Protein AF-A0AB73ADE6-F1 (afdb_monomer_lite)

Sequence (171 aa):
MDVFAQARDAGTGVYIFNREKVAGVMLTQEQYETLLQELDVLRQTVKEELKEPKEKEIHEESVNKTASVVSNAEGMEELAQTLQHSLITGVTITAKNLDERMVALGFITKKTGFGGVVDMLSELMKTGKINYQLRRKPQNRTIIAEIIGEQNSQSQLMDKIIIKKIFLHEL

Radius of gyration: 21.85 Å; chains: 1; bounding box: 35×48×66 Å

Organism: NCBI:txid1244154

Secondary structure (DSSP, 8-state):
--HHHHHHHTT-PEEEEET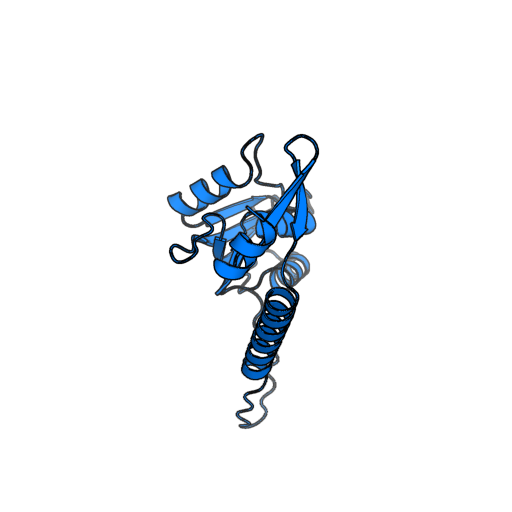TEEEEEE--HHHHHHHHHHHHHHHHHHHHTT---------------S--EEE-STT-HHHHHHHHHH--TTSEEEHHHHHHHHHHTTBPP---STTTTHHHHHHHHHHSEEEEEBSS-GGGPPEEEEEEEEE-TT-SSTTEEEEEEEEEEE-

Structure (mmCIF, N/CA/C/O backbone):
data_AF-A0AB73ADE6-F1
#
_entry.id   AF-A0AB73ADE6-F1
#
loop_
_atom_site.group_PDB
_atom_site.id
_atom_site.type_symbol
_atom_site.label_atom_id
_atom_site.label_alt_id
_atom_site.label_comp_id
_atom_site.label_asym_id
_atom_site.label_entity_id
_atom_site.label_seq_id
_atom_site.pdbx_PDB_ins_code
_atom_site.Cartn_x
_atom_site.Cartn_y
_atom_site.Cartn_z
_atom_site.occupancy
_atom_site.B_iso_or_equiv
_atom_site.auth_seq_id
_atom_site.auth_comp_id
_atom_site.auth_asym_id
_atom_site.auth_atom_id
_atom_site.pdbx_PDB_model_num
ATOM 1 N N . MET A 1 1 ? 10.905 6.331 -39.594 1.00 58.31 1 MET A N 1
ATOM 2 C CA . MET A 1 1 ? 11.441 5.753 -38.347 1.00 58.31 1 MET A CA 1
ATOM 3 C C . MET A 1 1 ? 10.343 4.914 -37.735 1.00 58.31 1 MET A C 1
ATOM 5 O O . MET A 1 1 ? 9.241 5.427 -37.591 1.00 58.31 1 MET A O 1
ATOM 9 N N . ASP A 1 2 ? 10.619 3.643 -37.467 1.00 85.12 2 ASP A N 1
ATOM 10 C CA . ASP A 1 2 ? 9.665 2.720 -36.859 1.00 85.12 2 ASP A CA 1
ATOM 11 C C . ASP A 1 2 ? 9.893 2.714 -35.341 1.00 85.12 2 ASP A C 1
ATOM 13 O O . ASP A 1 2 ? 10.945 2.289 -34.862 1.00 85.12 2 ASP A O 1
ATOM 17 N N . VAL A 1 3 ? 8.929 3.251 -34.592 1.00 78.19 3 VAL A N 1
ATOM 18 C CA . VAL A 1 3 ? 8.988 3.348 -33.124 1.00 78.19 3 VAL A CA 1
ATOM 19 C C . VAL A 1 3 ? 9.119 1.973 -32.467 1.00 78.19 3 VAL A C 1
ATOM 21 O O . VAL A 1 3 ? 9.690 1.865 -31.384 1.00 78.19 3 VAL A O 1
ATOM 24 N N . PHE A 1 4 ? 8.655 0.916 -33.140 1.00 79.31 4 PHE A N 1
ATOM 25 C CA . PHE A 1 4 ? 8.772 -0.457 -32.662 1.00 79.31 4 PHE A CA 1
ATOM 26 C C . PHE A 1 4 ? 10.187 -1.005 -32.845 1.00 79.31 4 PHE A C 1
ATOM 28 O O . PHE A 1 4 ? 10.699 -1.673 -31.949 1.00 79.31 4 PHE A O 1
ATOM 35 N N . ALA A 1 5 ? 10.847 -0.678 -33.960 1.00 80.00 5 ALA A N 1
ATOM 36 C CA . ALA A 1 5 ? 12.245 -1.043 -34.176 1.00 80.00 5 ALA A CA 1
ATOM 37 C C . ALA A 1 5 ? 13.154 -0.356 -33.147 1.00 80.00 5 ALA A C 1
ATOM 39 O O . ALA A 1 5 ? 13.973 -1.009 -32.512 1.00 80.00 5 ALA A O 1
ATOM 40 N N . GLN A 1 6 ? 12.927 0.936 -32.889 1.00 82.50 6 GLN A N 1
ATOM 41 C CA . GLN A 1 6 ? 13.694 1.678 -31.889 1.00 82.50 6 GLN A CA 1
ATOM 42 C C . GLN A 1 6 ? 13.501 1.128 -30.468 1.00 82.50 6 GLN A C 1
ATOM 44 O O . GLN A 1 6 ? 14.464 1.021 -29.714 1.00 82.50 6 GLN A O 1
ATOM 49 N N . ALA A 1 7 ? 12.270 0.773 -30.095 1.00 82.44 7 ALA A N 1
ATOM 50 C CA . ALA A 1 7 ? 11.983 0.193 -28.786 1.00 82.44 7 ALA A CA 1
ATOM 51 C C . ALA A 1 7 ? 12.616 -1.197 -28.618 1.00 82.44 7 ALA A C 1
ATOM 53 O O . ALA A 1 7 ? 13.148 -1.501 -27.549 1.00 82.44 7 ALA A O 1
ATOM 54 N N . ARG A 1 8 ? 12.623 -2.002 -29.690 1.00 81.62 8 ARG A N 1
ATOM 55 C CA . ARG A 1 8 ? 13.309 -3.298 -29.737 1.00 81.62 8 ARG A CA 1
ATOM 56 C C . ARG A 1 8 ? 14.817 -3.139 -29.548 1.00 81.62 8 ARG A C 1
ATOM 58 O O . ARG A 1 8 ? 15.371 -3.803 -28.680 1.00 81.62 8 ARG A O 1
ATOM 65 N N . ASP A 1 9 ? 15.451 -2.238 -30.296 1.00 82.62 9 ASP A N 1
ATOM 66 C CA . ASP A 1 9 ? 16.898 -1.992 -30.212 1.00 82.62 9 ASP A CA 1
ATOM 67 C C . ASP A 1 9 ? 17.306 -1.416 -28.849 1.00 82.62 9 ASP A C 1
ATOM 69 O O . ASP A 1 9 ? 18.358 -1.748 -28.309 1.00 82.62 9 ASP A O 1
ATOM 73 N N . ALA A 1 10 ? 16.452 -0.574 -28.262 1.00 83.38 10 ALA A N 1
ATOM 74 C CA . ALA A 1 10 ? 16.662 -0.005 -26.935 1.00 83.38 10 ALA A CA 1
ATOM 75 C C . ALA A 1 10 ? 16.298 -0.967 -25.790 1.00 83.38 10 ALA A C 1
ATOM 77 O O . ALA A 1 10 ? 16.516 -0.627 -24.628 1.00 83.38 10 ALA A O 1
ATOM 78 N N . GLY A 1 11 ? 15.699 -2.127 -26.082 1.00 82.31 11 GLY A N 1
ATOM 79 C CA . GLY A 1 11 ? 15.234 -3.064 -25.062 1.00 82.31 11 GLY A CA 1
ATOM 80 C C . GLY A 1 11 ? 14.156 -2.481 -24.140 1.00 82.31 11 GLY A C 1
ATOM 81 O O . GLY A 1 11 ? 14.051 -2.895 -22.989 1.00 82.31 11 GLY A O 1
ATOM 82 N N . THR A 1 12 ? 13.330 -1.550 -24.627 1.00 84.75 12 THR A N 1
ATOM 83 C CA . THR A 1 12 ? 12.287 -0.876 -23.830 1.00 84.75 12 THR A CA 1
ATOM 84 C C . THR A 1 12 ? 10.877 -1.186 -24.334 1.00 84.75 12 THR A C 1
ATOM 86 O O . THR A 1 12 ? 10.684 -1.551 -25.490 1.00 84.75 12 THR A O 1
ATOM 89 N N . GLY A 1 13 ? 9.882 -1.072 -23.449 1.00 87.00 13 GLY A N 1
ATOM 90 C CA . GLY A 1 13 ? 8.469 -1.201 -23.809 1.00 87.00 13 GLY A CA 1
ATOM 91 C C . GLY A 1 13 ? 7.870 0.100 -24.334 1.00 87.00 13 GLY A C 1
ATOM 92 O O . GLY A 1 13 ? 8.285 1.192 -23.945 1.00 87.00 13 GLY A O 1
ATOM 93 N N . VAL A 1 14 ? 6.856 -0.014 -25.189 1.00 89.75 14 VAL A N 1
ATOM 94 C CA . VAL A 1 14 ? 6.151 1.131 -25.781 1.00 89.75 14 VAL A CA 1
ATOM 95 C C . VAL A 1 14 ? 4.827 1.356 -25.064 1.00 89.75 14 VAL A C 1
ATOM 97 O O . VAL A 1 14 ? 3.975 0.470 -25.022 1.00 89.75 14 VAL A O 1
ATOM 100 N N . TYR A 1 15 ? 4.623 2.562 -24.537 1.00 90.06 15 TYR A N 1
ATOM 101 C CA . TYR A 1 15 ? 3.362 2.956 -23.912 1.00 90.06 15 TYR A CA 1
ATOM 102 C C . TYR A 1 15 ? 2.349 3.429 -24.957 1.00 90.06 15 TYR A C 1
ATOM 104 O O . TYR A 1 15 ? 2.636 4.303 -25.774 1.00 90.06 15 TYR A O 1
ATOM 112 N N . ILE A 1 16 ? 1.135 2.889 -24.890 1.00 88.75 16 ILE A N 1
ATOM 113 C CA . ILE A 1 16 ? 0.000 3.310 -25.711 1.00 88.75 16 ILE A CA 1
ATOM 114 C C . ILE A 1 16 ? -0.856 4.254 -24.878 1.00 88.75 16 ILE A C 1
ATOM 116 O O . ILE A 1 16 ? -1.365 3.866 -23.827 1.00 88.75 16 ILE A O 1
ATOM 120 N N . PHE A 1 17 ? -1.045 5.480 -25.360 1.00 89.56 17 PHE A N 1
ATOM 121 C CA . PHE A 1 17 ? -1.875 6.485 -24.703 1.00 89.56 17 PHE A CA 1
ATOM 122 C C . PHE A 1 17 ? -3.230 6.636 -25.401 1.00 89.56 17 PHE A C 1
ATOM 124 O O . PHE A 1 17 ? -3.315 6.673 -26.626 1.00 89.56 17 PHE A O 1
ATOM 131 N N . ASN A 1 18 ? -4.292 6.787 -24.615 1.00 87.62 18 ASN A N 1
ATOM 132 C CA . ASN A 1 18 ? -5.618 7.196 -25.060 1.00 87.62 18 ASN A CA 1
ATOM 133 C C . ASN A 1 18 ? -6.042 8.432 -24.262 1.00 87.62 18 ASN A C 1
ATOM 135 O O . ASN A 1 18 ? -6.211 8.349 -23.045 1.00 87.62 18 ASN A O 1
ATOM 139 N N . ARG A 1 19 ? -6.202 9.577 -24.942 1.00 82.31 19 ARG A N 1
ATOM 140 C CA . ARG A 1 19 ? -6.529 10.874 -24.317 1.00 82.31 19 ARG A CA 1
ATOM 141 C C . ARG A 1 19 ? -5.659 11.145 -23.083 1.00 82.31 19 ARG A C 1
ATOM 143 O O . ARG A 1 19 ? -6.176 11.364 -21.992 1.00 82.31 19 ARG A O 1
ATOM 150 N N . GLU A 1 20 ? -4.342 11.034 -23.271 1.00 81.75 20 GLU A N 1
ATOM 151 C CA . GLU A 1 20 ? -3.311 11.276 -22.244 1.00 81.75 20 GLU A CA 1
ATOM 152 C C . GLU A 1 20 ? -3.274 10.260 -21.087 1.00 81.75 20 GLU A C 1
ATOM 154 O O . GLU A 1 20 ? -2.445 10.372 -20.187 1.00 81.75 20 GLU A O 1
ATOM 159 N N . LYS A 1 21 ? -4.105 9.212 -21.121 1.00 80.69 21 LYS A N 1
ATOM 160 C CA . LYS A 1 21 ? -4.050 8.095 -20.168 1.00 80.69 21 LYS A CA 1
ATOM 161 C C . LYS A 1 21 ? -3.359 6.893 -20.792 1.00 80.69 21 LYS A C 1
ATOM 163 O O . LYS A 1 21 ? -3.650 6.548 -21.933 1.00 80.69 21 LYS A O 1
ATOM 168 N N . VAL A 1 22 ? -2.486 6.220 -20.044 1.00 88.38 22 VAL A N 1
ATOM 169 C CA . VAL A 1 22 ? -1.875 4.959 -20.492 1.00 88.38 22 VAL A CA 1
ATOM 170 C C . VAL A 1 22 ? -2.971 3.897 -20.609 1.00 88.38 22 VAL A C 1
ATOM 172 O O . VAL A 1 22 ? -3.600 3.532 -19.619 1.00 88.38 22 VAL A O 1
ATOM 175 N N . ALA A 1 23 ? -3.212 3.431 -21.830 1.00 88.06 23 ALA A N 1
ATOM 176 C CA . ALA A 1 23 ? -4.182 2.394 -22.162 1.00 88.06 23 ALA A CA 1
ATOM 177 C C . ALA A 1 23 ? -3.540 1.000 -22.240 1.00 88.06 23 ALA A C 1
ATOM 179 O O . ALA A 1 23 ? -4.236 -0.001 -22.091 1.00 88.06 23 ALA A O 1
ATOM 180 N N . GLY A 1 24 ? -2.225 0.924 -22.456 1.00 88.69 24 GLY A N 1
ATOM 181 C CA . GLY A 1 24 ? -1.502 -0.341 -22.496 1.00 88.69 24 GLY A CA 1
ATOM 182 C C . GLY A 1 24 ? -0.004 -0.163 -22.700 1.00 88.69 24 GLY A C 1
ATOM 183 O O . GLY A 1 24 ? 0.477 0.945 -22.939 1.00 88.69 24 GLY A O 1
ATOM 184 N N . VAL A 1 25 ? 0.721 -1.275 -22.610 1.00 89.75 25 VAL A N 1
ATOM 185 C CA . VAL A 1 25 ? 2.150 -1.361 -22.921 1.00 89.75 25 VAL A CA 1
ATOM 186 C C . VAL A 1 25 ? 2.338 -2.489 -23.923 1.00 89.75 25 VAL A C 1
ATOM 188 O O . VAL A 1 25 ? 1.838 -3.592 -23.708 1.00 89.75 25 VAL A O 1
ATOM 191 N N . MET A 1 26 ? 3.032 -2.209 -25.019 1.00 88.75 26 MET A N 1
ATOM 192 C CA . MET A 1 26 ? 3.502 -3.224 -25.954 1.00 88.75 26 MET A CA 1
ATOM 193 C C . MET A 1 26 ? 4.957 -3.560 -25.648 1.00 88.75 26 MET A C 1
ATOM 195 O O . MET A 1 26 ? 5.786 -2.671 -25.448 1.00 88.75 26 MET A O 1
ATOM 199 N N . LEU A 1 27 ? 5.245 -4.854 -25.628 1.00 89.38 27 LEU A N 1
ATOM 200 C CA . LEU A 1 27 ? 6.569 -5.429 -25.427 1.00 89.38 27 LEU A CA 1
ATOM 201 C C . LEU A 1 27 ? 6.849 -6.399 -26.571 1.00 89.38 27 LEU A C 1
ATOM 203 O O . LEU A 1 27 ? 5.917 -6.912 -27.200 1.00 89.38 27 LEU A O 1
ATOM 207 N N . THR A 1 28 ? 8.123 -6.667 -26.833 1.00 86.94 28 THR A N 1
ATOM 208 C CA . THR A 1 28 ? 8.492 -7.777 -27.712 1.00 86.94 28 THR A CA 1
ATOM 209 C C . THR A 1 28 ? 8.194 -9.109 -27.025 1.00 86.94 28 THR A C 1
ATOM 211 O O . THR A 1 28 ? 8.094 -9.194 -25.798 1.00 86.94 28 THR A O 1
ATOM 214 N N . GLN A 1 29 ? 8.063 -10.170 -27.821 1.00 86.12 29 GLN A N 1
ATOM 215 C CA . GLN A 1 29 ? 7.875 -11.520 -27.292 1.00 86.12 29 GLN A CA 1
ATOM 216 C C . GLN A 1 29 ? 9.014 -11.910 -26.338 1.00 86.12 29 GLN A C 1
ATOM 218 O O . GLN A 1 29 ? 8.756 -12.366 -25.230 1.00 86.12 29 GLN A O 1
ATOM 223 N N . GLU A 1 30 ? 10.262 -11.649 -26.733 1.00 86.25 30 GLU A N 1
ATOM 224 C CA . GLU A 1 30 ? 11.456 -11.944 -25.933 1.00 86.25 30 GLU A CA 1
ATOM 225 C C . GLU A 1 30 ? 11.434 -11.221 -24.575 1.00 86.25 30 GLU A C 1
ATOM 227 O O . GLU A 1 30 ? 11.728 -11.826 -23.545 1.00 86.25 30 GLU A O 1
ATOM 232 N N . GLN A 1 31 ? 11.028 -9.945 -24.544 1.00 81.75 31 GLN A N 1
ATOM 233 C CA . GLN A 1 31 ? 10.892 -9.181 -23.299 1.00 81.75 31 GLN A CA 1
ATOM 234 C C . GLN A 1 31 ? 9.826 -9.781 -22.378 1.00 81.75 31 GLN A C 1
ATOM 236 O O . GLN A 1 31 ? 10.035 -9.880 -21.170 1.00 81.75 31 GLN A O 1
ATOM 241 N N . TYR A 1 32 ? 8.686 -10.192 -22.937 1.00 90.06 32 TYR A N 1
ATOM 242 C CA . TYR A 1 32 ? 7.615 -10.817 -22.165 1.00 90.06 32 TYR A CA 1
ATOM 243 C C . TYR A 1 32 ? 8.040 -12.172 -21.582 1.00 90.06 32 TYR A C 1
ATOM 245 O O . TYR A 1 32 ? 7.825 -12.428 -20.397 1.00 90.06 32 TYR A O 1
ATOM 253 N N . GLU A 1 33 ? 8.681 -13.020 -22.386 1.00 90.25 33 GLU A N 1
ATOM 254 C CA . GLU A 1 33 ? 9.169 -14.330 -21.946 1.00 90.25 33 GLU A CA 1
ATOM 255 C C . GLU A 1 33 ? 10.271 -14.204 -20.887 1.00 90.25 33 GLU A C 1
ATOM 257 O O . GLU A 1 33 ? 10.246 -14.928 -19.892 1.00 90.25 33 GLU A O 1
ATOM 262 N N . THR A 1 34 ? 11.181 -13.237 -21.040 1.00 88.69 34 THR A N 1
ATOM 263 C CA . THR A 1 34 ? 12.228 -12.949 -20.044 1.00 88.69 34 THR A CA 1
ATOM 264 C C . THR A 1 34 ? 11.615 -12.547 -18.701 1.00 88.69 34 THR A C 1
ATOM 266 O O . THR A 1 34 ? 11.984 -13.097 -17.666 1.00 88.69 34 THR A O 1
ATOM 269 N N . LEU A 1 35 ? 10.615 -11.656 -18.704 1.00 88.75 35 LEU A N 1
ATOM 270 C CA . LEU A 1 35 ? 9.911 -11.246 -17.483 1.00 88.75 35 LEU A CA 1
ATOM 271 C C . LEU A 1 35 ? 9.210 -12.423 -16.791 1.00 88.75 35 LEU A C 1
ATOM 273 O O . LEU A 1 35 ? 9.188 -12.488 -15.563 1.00 88.75 35 LEU A O 1
ATOM 277 N N . LEU A 1 36 ? 8.636 -13.356 -17.558 1.00 89.81 36 LEU A N 1
ATOM 278 C CA . LEU A 1 36 ? 8.031 -14.565 -16.997 1.00 89.81 36 LEU A CA 1
ATOM 279 C C . LEU A 1 36 ? 9.078 -15.480 -16.353 1.00 89.81 36 LEU A C 1
ATOM 281 O O . LEU A 1 36 ? 8.855 -15.958 -15.242 1.00 89.81 36 LEU A O 1
ATOM 285 N N . GLN A 1 37 ? 10.219 -15.682 -17.014 1.00 88.50 37 GLN A N 1
ATOM 286 C CA . GLN A 1 37 ? 11.315 -16.492 -16.478 1.00 88.50 37 GLN A CA 1
ATOM 287 C C . GLN A 1 37 ? 11.887 -15.893 -15.193 1.00 88.50 37 GLN A C 1
ATOM 289 O O . GLN A 1 37 ? 12.038 -16.609 -14.205 1.00 88.50 37 GLN A O 1
ATOM 294 N N . GLU A 1 38 ? 12.151 -14.584 -15.167 1.00 85.81 38 GLU A N 1
ATOM 295 C CA . GLU A 1 38 ? 12.595 -13.889 -13.955 1.00 85.81 38 GLU A CA 1
ATOM 296 C C . GLU A 1 38 ? 11.587 -14.075 -12.819 1.00 85.81 38 GLU A C 1
ATOM 298 O O . GLU A 1 38 ? 11.954 -14.431 -11.700 1.00 85.81 38 GLU A O 1
ATOM 303 N N . LEU A 1 39 ? 10.298 -13.903 -13.112 1.00 87.12 39 LEU A N 1
ATOM 304 C CA . LEU A 1 39 ? 9.230 -14.059 -12.133 1.00 87.12 39 LEU A CA 1
ATOM 305 C C . LEU A 1 39 ? 9.172 -15.492 -11.576 1.00 87.12 39 LEU A C 1
ATOM 307 O O . LEU A 1 39 ? 8.990 -15.670 -10.367 1.00 87.12 39 LEU A O 1
ATOM 311 N N . ASP A 1 40 ? 9.365 -16.506 -12.415 1.00 86.31 40 ASP A N 1
ATOM 312 C CA . ASP A 1 40 ? 9.420 -17.904 -11.985 1.00 86.31 40 ASP A CA 1
ATOM 313 C C . ASP A 1 40 ? 10.667 -18.210 -11.147 1.00 86.31 40 ASP A C 1
ATOM 315 O O . ASP A 1 40 ? 10.547 -18.874 -10.114 1.00 86.31 40 ASP A O 1
ATOM 319 N N . VAL A 1 41 ? 11.833 -17.667 -11.506 1.00 85.38 41 VAL A N 1
ATOM 320 C CA . VAL A 1 41 ? 13.068 -17.786 -10.710 1.00 85.38 41 VAL A CA 1
ATOM 321 C C . VAL A 1 41 ? 12.901 -17.127 -9.343 1.00 85.38 41 VAL A C 1
ATOM 323 O O . VAL A 1 41 ? 13.234 -17.739 -8.328 1.00 85.38 41 VAL A O 1
ATOM 326 N N . LEU A 1 42 ? 12.324 -15.922 -9.284 1.00 84.12 42 LEU A N 1
ATOM 327 C CA . LEU A 1 42 ? 12.002 -15.234 -8.027 1.00 84.12 42 LEU A CA 1
ATOM 328 C C . LEU A 1 42 ? 11.030 -16.055 -7.166 1.00 84.12 42 LEU A C 1
ATOM 330 O O . LEU A 1 42 ? 11.179 -16.148 -5.948 1.00 84.12 42 LEU A O 1
ATOM 334 N N . ARG A 1 43 ? 10.032 -16.696 -7.781 1.00 81.19 43 ARG A N 1
ATOM 335 C CA . ARG A 1 43 ? 9.110 -17.589 -7.063 1.00 81.19 43 ARG A CA 1
ATOM 336 C C . ARG A 1 43 ? 9.791 -18.861 -6.568 1.00 81.19 43 ARG A C 1
ATOM 338 O O . ARG A 1 43 ? 9.382 -19.389 -5.534 1.00 81.19 43 ARG A O 1
ATOM 345 N N . GLN A 1 44 ? 10.770 -19.382 -7.300 1.00 75.62 44 GLN A N 1
ATOM 346 C CA . GLN A 1 44 ? 11.526 -20.573 -6.914 1.00 75.62 44 GLN A CA 1
ATOM 347 C C . GLN A 1 44 ? 12.517 -20.279 -5.792 1.00 75.62 44 GLN A C 1
ATOM 349 O O . GLN A 1 44 ? 12.519 -21.019 -4.818 1.00 75.62 44 GLN A O 1
ATOM 354 N N . THR A 1 45 ? 13.250 -19.168 -5.850 1.00 72.00 45 THR A N 1
ATOM 355 C CA . THR A 1 45 ? 14.153 -18.740 -4.764 1.00 72.00 45 THR A CA 1
ATOM 356 C C . THR A 1 45 ? 13.397 -18.540 -3.455 1.00 72.00 45 THR A C 1
ATOM 358 O O . THR A 1 45 ? 13.789 -19.095 -2.435 1.00 72.00 45 THR A O 1
ATOM 361 N N . VAL A 1 46 ? 12.234 -17.880 -3.485 1.00 72.00 46 VAL A N 1
ATOM 362 C CA . VAL A 1 46 ? 11.372 -17.762 -2.291 1.00 72.00 46 VAL A CA 1
ATOM 363 C C . VAL A 1 46 ? 10.910 -19.135 -1.778 1.00 72.00 46 VAL A C 1
ATOM 365 O O . VAL A 1 46 ? 10.777 -19.336 -0.574 1.00 72.00 46 VAL A O 1
ATOM 368 N N . LYS A 1 47 ? 10.669 -20.108 -2.667 1.00 67.69 47 LYS A N 1
ATOM 369 C CA . LYS A 1 47 ? 10.309 -21.486 -2.282 1.00 67.69 47 LYS A CA 1
ATOM 370 C C . LYS A 1 47 ? 11.494 -22.305 -1.769 1.00 67.69 47 LYS A C 1
ATOM 372 O O . LYS A 1 47 ? 11.272 -23.213 -0.974 1.00 67.69 47 LYS A O 1
ATOM 377 N N . GLU A 1 48 ? 12.709 -22.037 -2.225 1.00 58.41 48 GLU A N 1
ATOM 378 C CA . GLU A 1 48 ? 13.931 -22.705 -1.770 1.00 58.41 48 GLU A CA 1
ATOM 379 C C . GLU A 1 48 ? 14.391 -22.170 -0.411 1.00 58.41 48 GLU A C 1
ATOM 381 O O . GLU A 1 48 ? 14.748 -22.966 0.453 1.00 58.41 48 GLU A O 1
ATOM 386 N N . GLU A 1 49 ? 14.223 -20.871 -0.144 1.00 56.38 49 GLU A N 1
ATOM 387 C CA . GLU A 1 49 ? 14.382 -20.283 1.198 1.00 56.38 49 GLU A CA 1
ATOM 388 C C . GLU A 1 49 ? 13.387 -20.857 2.230 1.00 56.38 49 GLU A C 1
ATOM 390 O O . GLU A 1 49 ? 13.620 -20.792 3.435 1.00 56.38 49 GLU A O 1
ATOM 395 N N . LEU A 1 50 ? 12.289 -21.466 1.768 1.00 53.53 50 LEU A N 1
ATOM 396 C CA . LEU A 1 50 ? 11.321 -22.200 2.591 1.00 53.53 50 LEU A CA 1
ATOM 397 C C . LEU A 1 50 ? 11.647 -23.701 2.732 1.00 53.53 50 LEU A C 1
ATOM 399 O O . LEU A 1 50 ? 10.929 -24.406 3.441 1.00 53.53 50 LEU A O 1
ATOM 403 N N . LYS A 1 51 ? 12.677 -24.212 2.043 1.00 44.94 51 LYS A N 1
ATOM 404 C CA . LYS A 1 51 ? 12.958 -25.650 1.903 1.00 44.94 51 LYS A CA 1
ATOM 405 C C . LYS A 1 51 ? 14.282 -26.129 2.489 1.00 44.94 51 LYS A C 1
ATOM 407 O O . LYS A 1 51 ? 14.538 -27.316 2.340 1.00 44.94 51 LYS A O 1
ATOM 412 N N . GLU A 1 52 ? 15.093 -25.313 3.165 1.00 38.28 52 GLU A N 1
ATOM 413 C CA . GLU A 1 52 ? 16.218 -25.864 3.939 1.00 38.28 52 GLU A CA 1
ATOM 414 C C . GLU A 1 52 ? 15.708 -26.627 5.178 1.00 38.28 52 GLU A C 1
ATOM 416 O O . GLU A 1 52 ? 15.197 -26.007 6.114 1.00 38.28 52 GLU A O 1
ATOM 421 N N . PRO A 1 53 ? 15.873 -27.963 5.241 1.00 47.41 53 PRO A N 1
ATOM 422 C CA . PRO A 1 53 ? 15.554 -28.762 6.408 1.00 47.41 53 PRO A CA 1
ATOM 423 C C . PRO A 1 53 ? 16.871 -29.091 7.121 1.00 47.41 53 PRO A C 1
ATOM 425 O O . PRO A 1 53 ? 17.630 -29.958 6.689 1.00 47.41 53 PRO A O 1
ATOM 428 N N . LYS A 1 54 ? 17.162 -28.429 8.243 1.00 41.16 54 LYS A N 1
ATOM 429 C CA . LYS A 1 54 ? 18.041 -29.035 9.250 1.00 41.16 54 LYS A CA 1
ATOM 430 C C . LYS A 1 54 ? 17.170 -29.698 10.300 1.00 41.16 54 LYS A C 1
ATOM 432 O O . LYS A 1 54 ? 16.792 -29.092 11.295 1.00 41.16 54 LYS A O 1
ATOM 437 N N . GLU A 1 55 ? 16.871 -30.965 10.039 1.00 41.47 55 GLU A N 1
ATOM 438 C CA . GLU A 1 55 ? 16.438 -31.920 11.047 1.00 41.47 55 GLU A CA 1
ATOM 439 C C . GLU A 1 55 ? 17.488 -31.983 12.165 1.00 41.47 55 GLU A C 1
ATOM 441 O O . GLU A 1 55 ? 18.586 -32.510 11.978 1.00 41.47 55 GLU A O 1
ATOM 446 N N . LYS A 1 56 ? 17.137 -31.453 13.337 1.00 37.12 56 LYS A N 1
ATOM 447 C CA . LYS A 1 56 ? 17.491 -32.052 14.624 1.00 37.12 56 LYS A CA 1
ATOM 448 C C . LYS A 1 56 ? 16.289 -31.939 15.556 1.00 37.12 56 LYS A C 1
ATOM 450 O O . LYS A 1 56 ? 15.953 -30.856 16.010 1.00 37.12 56 LYS A O 1
ATOM 455 N N . GLU A 1 57 ? 15.668 -33.096 15.756 1.00 35.28 57 GLU A N 1
ATOM 456 C CA . GLU A 1 57 ? 14.993 -33.542 16.979 1.00 35.28 57 GLU A CA 1
ATOM 457 C C . GLU A 1 57 ? 13.926 -32.613 17.581 1.00 35.28 57 GLU A C 1
ATOM 459 O O . GLU A 1 57 ? 14.170 -31.772 18.436 1.00 35.28 57 GLU A O 1
ATOM 464 N N . ILE A 1 58 ? 12.704 -32.869 17.111 1.00 47.16 58 ILE A N 1
ATOM 465 C CA . ILE A 1 58 ? 11.405 -32.831 17.796 1.00 47.16 58 ILE A CA 1
ATOM 466 C C . ILE A 1 58 ? 11.482 -32.476 19.293 1.00 47.16 58 ILE A C 1
ATOM 468 O O . ILE A 1 58 ? 11.577 -33.348 20.151 1.00 47.16 58 ILE A O 1
ATOM 472 N N . HIS A 1 59 ? 11.311 -31.194 19.597 1.00 33.28 59 HIS A N 1
ATOM 473 C CA . HIS A 1 59 ? 10.522 -30.760 20.742 1.00 33.28 59 HIS A CA 1
ATOM 474 C C . HIS A 1 59 ? 9.406 -29.864 20.200 1.00 33.28 59 HIS A C 1
ATOM 476 O O . HIS A 1 59 ? 9.604 -29.072 19.280 1.00 33.28 59 HIS A O 1
ATOM 482 N N . GLU A 1 60 ? 8.209 -30.078 20.721 1.00 38.72 60 GLU A N 1
ATOM 483 C CA . GLU A 1 60 ? 6.962 -29.414 20.372 1.00 38.72 60 GLU A CA 1
ATOM 484 C C . GLU A 1 60 ? 7.048 -27.886 20.535 1.00 38.72 60 GLU A C 1
ATOM 486 O O . GLU A 1 60 ? 6.664 -27.351 21.563 1.00 38.72 60 GLU A O 1
ATOM 491 N N . GLU A 1 61 ? 7.500 -27.154 19.517 1.00 32.75 61 GLU A N 1
ATOM 492 C CA . GLU A 1 61 ? 7.306 -25.700 19.438 1.00 32.75 61 GLU A CA 1
ATOM 493 C C . GLU A 1 61 ? 6.899 -25.293 18.020 1.00 32.75 61 GLU A C 1
ATOM 495 O O . GLU A 1 61 ? 7.657 -24.779 17.199 1.00 32.75 61 GLU A O 1
ATOM 500 N N . SER A 1 62 ? 5.614 -25.500 17.751 1.00 47.03 62 SER A N 1
ATOM 501 C CA . SER A 1 62 ? 4.854 -24.631 16.861 1.00 47.03 62 SER A CA 1
ATOM 502 C C . SER A 1 62 ? 4.879 -23.204 17.428 1.00 47.03 62 SER A C 1
ATOM 504 O O . SER A 1 62 ? 3.996 -22.852 18.205 1.00 47.03 62 SER A O 1
ATOM 506 N N . VAL A 1 63 ? 5.866 -22.373 17.074 1.00 34.50 63 VAL A N 1
ATOM 507 C CA . VAL A 1 63 ? 5.884 -20.955 17.484 1.00 34.50 63 VAL A CA 1
ATOM 508 C C . VAL A 1 63 ? 6.386 -20.042 16.351 1.00 34.50 63 VAL A C 1
ATOM 510 O O . VAL A 1 63 ? 7.570 -19.778 16.183 1.00 34.50 63 VAL A O 1
ATOM 513 N N . ASN A 1 64 ? 5.422 -19.522 15.586 1.00 39.69 64 ASN A N 1
ATOM 514 C CA . ASN A 1 64 ? 5.255 -18.089 15.320 1.00 39.69 64 ASN A CA 1
ATOM 515 C C . ASN A 1 64 ? 6.430 -17.292 14.716 1.00 39.69 64 ASN A C 1
ATOM 517 O O . ASN A 1 64 ? 7.122 -16.547 15.405 1.00 39.69 64 ASN A O 1
ATOM 521 N N . LYS A 1 65 ? 6.494 -17.251 13.376 1.00 40.62 65 LYS A N 1
ATOM 522 C CA . LYS A 1 65 ? 6.926 -16.039 12.643 1.00 40.62 65 LYS A CA 1
ATOM 523 C C . LYS A 1 65 ? 5.723 -15.132 12.347 1.00 40.62 65 LYS A C 1
ATOM 525 O O . LYS A 1 65 ? 5.564 -14.597 11.255 1.00 40.62 65 LYS A O 1
ATOM 530 N N . THR A 1 66 ? 4.833 -15.019 13.322 1.00 43.88 66 THR A N 1
ATOM 531 C CA . THR A 1 66 ? 3.832 -13.967 13.396 1.00 43.88 66 THR A CA 1
ATOM 532 C C . THR A 1 66 ? 4.478 -12.725 14.007 1.00 43.88 66 THR A C 1
ATOM 534 O O . THR A 1 66 ? 5.454 -12.831 14.752 1.00 43.88 66 THR A O 1
ATOM 537 N N . ALA A 1 67 ? 3.987 -11.530 13.669 1.00 45.78 67 ALA A N 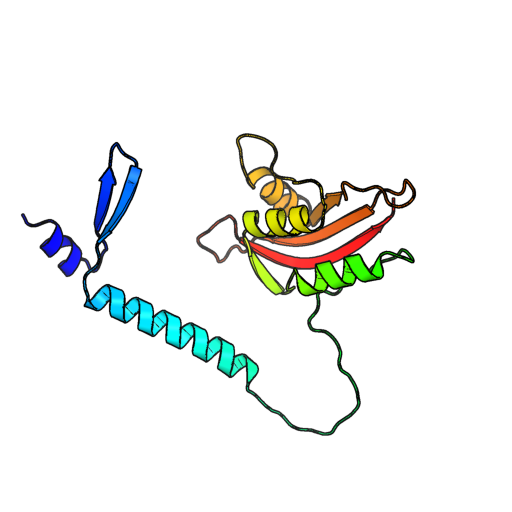1
ATOM 538 C CA . ALA A 1 67 ? 4.474 -10.299 14.290 1.00 45.78 67 ALA A CA 1
ATOM 539 C C . ALA A 1 67 ? 4.531 -10.445 15.827 1.00 45.78 67 ALA A C 1
ATOM 541 O O . ALA A 1 67 ? 3.602 -10.973 16.430 1.00 45.78 67 ALA A O 1
ATOM 542 N N . SER A 1 68 ? 5.587 -9.971 16.495 1.00 49.12 68 SER A N 1
ATOM 543 C CA . SER A 1 68 ? 5.590 -9.884 17.964 1.00 49.12 68 SER A CA 1
ATOM 544 C C . SER A 1 68 ? 4.614 -8.789 18.396 1.00 49.12 68 SER A C 1
ATOM 546 O O . SER A 1 68 ? 5.016 -7.659 18.669 1.00 49.12 68 SER A O 1
ATOM 548 N N . VAL A 1 69 ? 3.323 -9.109 18.363 1.00 53.28 69 VAL A N 1
ATOM 549 C CA . VAL A 1 69 ? 2.249 -8.245 18.831 1.00 53.28 69 VAL A CA 1
ATOM 550 C C . VAL A 1 69 ? 2.157 -8.433 20.330 1.00 53.28 69 VAL A C 1
ATOM 552 O O . VAL A 1 69 ? 1.694 -9.466 20.804 1.00 53.28 69 VAL A O 1
ATOM 555 N N . VAL A 1 70 ? 2.646 -7.443 21.067 1.00 58.16 70 VAL A N 1
ATOM 556 C CA . VAL A 1 70 ? 2.457 -7.378 22.514 1.00 58.16 70 VAL A CA 1
ATOM 557 C C . VAL A 1 70 ? 1.117 -6.692 22.750 1.00 58.16 70 VAL A C 1
ATOM 559 O O . VAL A 1 70 ? 0.962 -5.512 22.426 1.00 58.16 70 VAL A O 1
ATOM 562 N N . SER A 1 71 ? 0.147 -7.455 23.246 1.00 54.88 71 SER A N 1
ATOM 563 C CA . SER A 1 71 ? -1.183 -6.986 23.637 1.00 54.88 71 SER A CA 1
ATOM 564 C C . SER A 1 71 ? -1.291 -6.982 25.159 1.00 54.88 71 SER A C 1
ATOM 566 O O . SER A 1 71 ? -1.137 -8.022 25.788 1.00 54.88 71 SER A O 1
ATOM 568 N N . ASN A 1 72 ? -1.573 -5.819 25.749 1.00 51.28 72 ASN A N 1
ATOM 569 C CA . ASN A 1 72 ? -1.687 -5.658 27.208 1.00 51.28 72 ASN A CA 1
ATOM 570 C C . ASN A 1 72 ? -3.134 -5.765 27.740 1.00 51.28 72 ASN A C 1
ATOM 572 O O . ASN A 1 72 ? -3.365 -5.465 28.907 1.00 51.28 72 ASN A O 1
ATOM 576 N N . ALA A 1 73 ? -4.113 -6.143 26.909 1.00 52.53 73 ALA A N 1
ATOM 577 C CA . ALA A 1 73 ? -5.529 -6.155 27.285 1.00 52.53 73 ALA A CA 1
ATOM 578 C C . ALA A 1 73 ? -6.192 -7.514 27.003 1.00 52.53 73 ALA A C 1
ATOM 580 O O . ALA A 1 73 ? -6.189 -7.996 25.867 1.00 52.53 73 ALA A O 1
ATOM 581 N N . GLU A 1 74 ? -6.785 -8.100 28.048 1.00 49.28 74 GLU A N 1
ATOM 582 C CA . GLU A 1 74 ? -7.600 -9.317 27.985 1.00 49.28 74 GLU A CA 1
ATOM 583 C C . GLU A 1 74 ? -8.788 -9.096 27.026 1.00 49.28 74 GLU A C 1
ATOM 585 O O . GLU A 1 74 ? -9.581 -8.170 27.203 1.00 49.28 74 GLU A O 1
ATOM 590 N N . GLY A 1 75 ? -8.893 -9.918 25.973 1.00 56.31 75 GLY A N 1
ATOM 591 C CA . GLY A 1 75 ? -9.931 -9.806 24.933 1.00 56.31 75 GLY A CA 1
ATOM 592 C C . GLY A 1 75 ? -9.476 -9.223 23.585 1.00 56.31 75 GLY A C 1
ATOM 593 O O . GLY A 1 75 ? -10.295 -9.099 22.676 1.00 56.31 75 GLY A O 1
ATOM 594 N N . MET A 1 76 ? -8.185 -8.899 23.423 1.00 61.22 76 MET A N 1
ATOM 595 C CA . MET A 1 76 ? -7.585 -8.468 22.142 1.00 61.22 76 MET A CA 1
ATOM 596 C C . MET A 1 76 ? -6.873 -9.592 21.378 1.00 61.22 76 MET A C 1
ATOM 598 O O . MET A 1 76 ? -6.338 -9.329 20.302 1.00 61.22 76 MET A O 1
ATOM 602 N N . GLU A 1 77 ? -6.836 -10.818 21.910 1.00 64.25 77 GLU A N 1
ATOM 603 C CA . GLU A 1 77 ? -6.067 -11.939 21.344 1.00 64.25 77 GLU A CA 1
ATOM 604 C C . GLU A 1 77 ? -6.417 -12.206 19.875 1.00 64.25 77 GLU A C 1
ATOM 606 O O . GLU A 1 77 ? -5.526 -12.350 19.045 1.00 64.25 77 GLU A O 1
ATOM 611 N N . GLU A 1 78 ? -7.708 -12.208 19.527 1.00 67.94 78 GLU A N 1
ATOM 612 C CA . GLU A 1 78 ? -8.167 -12.445 18.152 1.00 67.94 78 GLU A CA 1
ATOM 613 C C . GLU A 1 78 ? -7.684 -11.344 17.200 1.00 67.94 78 GLU A C 1
ATOM 615 O O . GLU A 1 78 ? -7.264 -11.608 16.071 1.00 67.94 78 GLU A O 1
ATOM 620 N N . LEU A 1 79 ? -7.697 -10.091 17.661 1.00 71.12 79 LEU A N 1
ATOM 621 C CA . LEU A 1 79 ? -7.275 -8.935 16.873 1.00 71.12 79 LEU A CA 1
ATOM 622 C C . LEU A 1 79 ? -5.748 -8.907 16.724 1.00 71.12 79 LEU A C 1
ATOM 624 O O . LEU A 1 79 ? -5.242 -8.612 15.641 1.00 71.12 79 LEU A O 1
ATOM 628 N N . ALA A 1 80 ? -5.023 -9.293 17.776 1.00 69.19 80 ALA A N 1
ATOM 629 C CA . ALA A 1 80 ? -3.580 -9.489 17.762 1.00 69.19 80 ALA A CA 1
ATOM 630 C C . ALA A 1 80 ? -3.175 -10.620 16.807 1.00 69.19 80 ALA A C 1
ATOM 632 O O . ALA A 1 80 ? -2.314 -10.399 15.960 1.00 69.19 80 ALA A O 1
ATOM 633 N N . GLN A 1 81 ? -3.836 -11.781 16.866 1.00 70.44 81 GLN A N 1
ATOM 634 C CA . GLN A 1 81 ? -3.621 -12.910 15.951 1.00 70.44 81 GLN A CA 1
ATOM 635 C C . GLN A 1 81 ? -3.934 -12.532 14.496 1.00 70.44 81 GLN A C 1
ATOM 637 O O . GLN A 1 81 ? -3.181 -12.857 13.578 1.00 70.44 81 GLN A O 1
ATOM 642 N N . THR A 1 82 ? -5.006 -11.775 14.261 1.00 72.38 82 THR A N 1
ATOM 643 C CA . THR A 1 82 ? -5.356 -11.328 12.906 1.00 72.38 82 THR A CA 1
ATOM 644 C C . THR A 1 82 ? -4.343 -10.306 12.372 1.00 72.38 82 THR A C 1
ATOM 646 O O . THR A 1 82 ? -3.942 -10.387 11.209 1.00 72.38 82 THR A O 1
ATOM 649 N N . LEU A 1 83 ? -3.862 -9.377 13.209 1.00 74.69 83 LEU A N 1
ATOM 650 C CA . LEU A 1 83 ? -2.758 -8.464 12.869 1.00 74.69 83 LEU A CA 1
ATOM 651 C C . LEU A 1 83 ? -1.472 -9.229 12.561 1.00 74.69 83 LEU A C 1
ATOM 653 O O . LEU A 1 83 ? -0.797 -8.929 11.582 1.00 74.69 83 LEU A O 1
ATOM 657 N N . GLN A 1 84 ? -1.174 -10.238 13.370 1.00 71.44 84 GLN A N 1
ATOM 658 C CA . GLN A 1 84 ? -0.039 -11.138 13.225 1.00 71.44 84 GLN A CA 1
ATOM 659 C C . GLN A 1 84 ? -0.034 -11.906 11.900 1.00 71.44 84 GLN A C 1
ATOM 661 O O . GLN A 1 84 ? 1.016 -12.031 11.277 1.00 71.44 84 GLN A O 1
ATOM 666 N N . HIS A 1 85 ? -1.193 -12.395 11.456 1.00 69.38 85 HIS A N 1
ATOM 667 C CA . HIS A 1 85 ? -1.338 -13.060 10.159 1.00 69.38 85 HIS A CA 1
ATOM 668 C C . HIS A 1 85 ? -1.370 -12.075 8.983 1.00 69.38 85 HIS A C 1
ATOM 670 O O . HIS A 1 85 ? -0.923 -12.400 7.883 1.00 69.38 85 HIS A O 1
ATOM 676 N N . SER A 1 86 ? -1.903 -10.871 9.197 1.00 67.00 86 SER A N 1
ATOM 677 C CA . SER A 1 86 ? -2.020 -9.846 8.158 1.00 67.00 86 SER A CA 1
ATOM 678 C C . SER A 1 86 ? -0.713 -9.082 7.930 1.00 67.00 86 SER A C 1
ATOM 680 O O . SER A 1 86 ? -0.481 -8.584 6.830 1.00 67.00 86 SER A O 1
ATOM 682 N N . LEU A 1 87 ? 0.169 -8.978 8.923 1.00 72.06 87 LEU A N 1
ATOM 683 C CA . LEU A 1 87 ? 1.398 -8.192 8.834 1.00 72.06 87 LEU A CA 1
ATOM 684 C C . LEU A 1 87 ? 2.617 -9.062 9.129 1.00 72.06 87 LEU A C 1
ATOM 686 O O . LEU A 1 87 ? 2.756 -9.629 10.208 1.00 72.06 87 LEU A O 1
ATOM 690 N N . ILE A 1 88 ? 3.534 -9.116 8.164 1.00 70.38 88 ILE A N 1
ATOM 691 C CA . ILE A 1 88 ? 4.798 -9.841 8.293 1.00 70.38 88 ILE A CA 1
ATOM 692 C C . ILE A 1 88 ? 5.877 -8.840 8.717 1.00 70.38 88 ILE A C 1
ATOM 694 O O . ILE A 1 88 ? 6.213 -7.919 7.970 1.00 70.38 88 ILE A O 1
ATOM 698 N N . THR A 1 89 ? 6.417 -9.001 9.925 1.00 68.06 89 THR A N 1
ATOM 699 C CA . THR A 1 89 ? 7.539 -8.194 10.431 1.00 68.06 89 THR A CA 1
ATOM 700 C C . THR A 1 89 ? 8.840 -8.538 9.708 1.00 68.06 89 THR A C 1
ATOM 702 O O . THR A 1 89 ? 9.098 -9.702 9.406 1.00 68.06 89 THR A O 1
ATOM 705 N N . GLY A 1 90 ? 9.679 -7.533 9.457 1.00 63.47 90 GLY A N 1
ATOM 706 C CA . GLY A 1 90 ? 10.964 -7.685 8.765 1.00 63.47 90 GLY A CA 1
ATOM 707 C C . GLY A 1 90 ? 10.873 -7.697 7.236 1.00 63.47 90 GLY A C 1
ATOM 708 O O . GLY A 1 90 ? 11.904 -7.769 6.576 1.00 63.47 90 GLY A O 1
ATOM 709 N N . VAL A 1 91 ? 9.669 -7.585 6.665 1.00 70.44 91 VAL A N 1
ATOM 710 C CA . VAL A 1 91 ? 9.448 -7.498 5.213 1.00 70.44 91 VAL A CA 1
ATOM 711 C C . VAL A 1 91 ? 9.108 -6.060 4.817 1.00 70.44 91 VAL A C 1
ATOM 713 O O . VAL A 1 91 ? 8.492 -5.310 5.578 1.00 70.44 91 VAL A O 1
ATOM 716 N N . THR A 1 92 ? 9.521 -5.664 3.612 1.00 77.25 92 THR A N 1
ATOM 717 C CA . THR A 1 92 ? 9.156 -4.369 3.028 1.00 77.25 92 THR A CA 1
ATOM 718 C C . THR A 1 92 ? 7.717 -4.392 2.513 1.00 77.25 92 THR A C 1
ATOM 720 O O . THR A 1 92 ? 7.357 -5.209 1.669 1.00 77.25 92 THR A O 1
ATOM 723 N N . ILE A 1 93 ? 6.890 -3.465 2.986 1.00 83.56 93 ILE A N 1
ATOM 724 C CA . ILE A 1 93 ? 5.507 -3.256 2.541 1.00 83.56 93 ILE A CA 1
ATOM 725 C C . ILE A 1 93 ? 5.337 -1.807 2.081 1.00 83.56 93 ILE A C 1
ATOM 727 O O . ILE A 1 93 ? 6.031 -0.917 2.562 1.00 83.56 93 ILE A O 1
ATOM 731 N N . THR A 1 94 ? 4.440 -1.536 1.134 1.00 85.31 94 THR A N 1
ATOM 732 C CA . THR A 1 94 ? 4.115 -0.149 0.772 1.00 85.31 94 THR A CA 1
ATOM 733 C C . THR A 1 94 ? 3.205 0.471 1.827 1.00 85.31 94 THR A C 1
ATOM 735 O O . THR A 1 94 ? 2.305 -0.191 2.353 1.00 85.31 94 THR A O 1
ATOM 738 N N . ALA A 1 95 ? 3.374 1.762 2.106 1.00 84.06 95 ALA A N 1
ATOM 739 C CA . ALA A 1 95 ? 2.526 2.497 3.045 1.00 84.06 95 ALA A CA 1
ATOM 740 C C . ALA A 1 95 ? 1.035 2.412 2.663 1.00 84.06 95 ALA A C 1
ATOM 742 O O . ALA A 1 95 ? 0.161 2.349 3.527 1.00 84.06 95 ALA A O 1
ATOM 743 N N . LYS A 1 96 ? 0.730 2.320 1.357 1.00 84.50 96 LYS A N 1
ATOM 744 C CA . LYS A 1 96 ? -0.640 2.127 0.860 1.00 84.50 96 LYS A CA 1
ATOM 745 C C . LYS A 1 96 ? -1.235 0.800 1.332 1.00 84.50 96 LYS A C 1
ATOM 747 O O . LYS A 1 96 ? -2.381 0.798 1.781 1.00 84.50 96 LYS A O 1
ATOM 752 N N . ASN A 1 97 ? -0.464 -0.281 1.212 1.00 83.44 97 ASN A N 1
ATOM 753 C CA . ASN A 1 97 ? -0.875 -1.640 1.555 1.00 83.44 97 ASN A CA 1
ATOM 754 C C . ASN A 1 97 ? -0.968 -1.815 3.076 1.00 83.44 97 ASN A C 1
ATOM 756 O O . ASN A 1 97 ? -1.917 -2.423 3.559 1.00 83.44 97 ASN A O 1
ATOM 760 N N . LEU A 1 98 ? -0.056 -1.197 3.840 1.00 85.12 98 LEU A N 1
ATOM 761 C CA . LEU A 1 98 ? -0.186 -1.134 5.296 1.00 85.12 98 LEU A CA 1
ATOM 762 C C . LEU A 1 98 ? -1.525 -0.506 5.702 1.00 85.12 98 LEU A C 1
ATOM 764 O O . LEU A 1 98 ? -2.284 -1.115 6.450 1.00 85.12 98 LEU A O 1
ATOM 768 N N . ASP A 1 99 ? -1.837 0.680 5.179 1.00 84.38 99 ASP A N 1
ATOM 769 C CA . ASP A 1 99 ? -3.083 1.374 5.509 1.00 84.38 99 ASP A CA 1
ATOM 770 C C . ASP A 1 99 ? -4.326 0.570 5.089 1.00 84.38 99 ASP A C 1
ATOM 772 O O . ASP A 1 99 ? -5.272 0.460 5.859 1.00 84.38 99 ASP A O 1
ATOM 776 N N . GLU A 1 100 ? -4.319 -0.050 3.904 1.00 85.44 100 GLU A N 1
ATOM 777 C CA . GLU A 1 100 ? -5.421 -0.912 3.443 1.00 85.44 100 GLU A CA 1
ATOM 778 C C . GLU A 1 100 ? -5.646 -2.111 4.371 1.00 85.44 100 GLU A C 1
ATOM 780 O O . GLU A 1 100 ? -6.791 -2.402 4.723 1.00 85.44 100 GLU A O 1
ATOM 785 N N . ARG A 1 101 ? -4.569 -2.767 4.822 1.00 82.62 101 ARG A N 1
ATOM 786 C CA . ARG A 1 101 ? -4.646 -3.870 5.791 1.00 82.62 101 ARG A CA 1
ATOM 787 C C . ARG A 1 101 ? -5.168 -3.395 7.141 1.00 82.62 101 ARG A C 1
ATOM 789 O O . ARG A 1 101 ? -6.041 -4.043 7.706 1.00 82.62 101 ARG A O 1
ATOM 796 N N . MET A 1 102 ? -4.702 -2.250 7.634 1.00 83.81 102 MET A N 1
ATOM 797 C CA . MET A 1 102 ? -5.185 -1.675 8.894 1.00 83.81 102 MET A CA 1
ATOM 798 C C . MET A 1 102 ? -6.670 -1.301 8.813 1.00 83.81 102 MET A C 1
ATOM 800 O O . MET A 1 102 ? -7.443 -1.617 9.718 1.00 83.81 102 MET A O 1
ATOM 804 N N . VAL A 1 103 ? -7.112 -0.703 7.707 1.00 83.94 103 VAL A N 1
ATOM 805 C CA . VAL A 1 103 ? -8.529 -0.385 7.478 1.00 83.94 103 VAL A CA 1
ATOM 806 C C . VAL A 1 103 ? -9.383 -1.651 7.402 1.00 83.94 103 VAL A C 1
ATOM 808 O O . VAL A 1 103 ? -10.465 -1.681 7.991 1.00 83.94 103 VAL A O 1
ATOM 811 N N . ALA A 1 104 ? -8.901 -2.709 6.741 1.00 82.19 104 ALA A N 1
ATOM 812 C CA . ALA A 1 104 ? -9.590 -4.001 6.684 1.00 82.19 104 ALA A CA 1
ATOM 813 C C . ALA A 1 104 ? -9.761 -4.638 8.075 1.00 82.19 104 ALA A C 1
ATOM 815 O O . ALA A 1 104 ? -10.783 -5.264 8.347 1.00 82.19 104 ALA A O 1
ATOM 816 N N . LEU A 1 105 ? -8.802 -4.408 8.976 1.00 78.31 105 LEU A N 1
ATOM 817 C CA . LEU A 1 105 ? -8.852 -4.829 10.381 1.00 78.31 105 LEU A CA 1
ATOM 818 C C . LEU A 1 105 ? -9.722 -3.913 11.263 1.00 78.31 105 LEU A C 1
ATOM 820 O O . LEU A 1 105 ? -9.893 -4.171 12.451 1.00 78.31 105 LEU A O 1
ATOM 824 N N . GLY A 1 106 ? -10.305 -2.854 10.694 1.00 79.44 106 GLY A N 1
ATOM 825 C CA . GLY A 1 106 ? -11.223 -1.948 11.382 1.00 79.44 106 GLY A CA 1
ATOM 826 C C . GLY A 1 106 ? -10.571 -0.704 11.990 1.00 79.44 106 GLY A C 1
ATOM 827 O O . GLY A 1 106 ? -11.239 0.014 12.743 1.00 79.44 106 GLY A O 1
ATOM 828 N N . PHE A 1 107 ? -9.305 -0.415 11.678 1.00 85.69 107 PHE A N 1
ATOM 829 C CA . PHE A 1 107 ? -8.637 0.819 12.094 1.00 85.69 107 PHE A CA 1
ATOM 830 C C . PHE A 1 107 ? -9.035 2.019 11.227 1.00 85.69 107 PHE A C 1
ATOM 832 O O . PHE A 1 107 ? -9.486 1.896 10.086 1.00 85.69 107 PHE A O 1
ATOM 839 N N . ILE A 1 108 ? -8.894 3.215 11.792 1.00 83.50 108 ILE A N 1
ATOM 840 C CA . ILE A 1 108 ? -9.111 4.476 11.086 1.00 83.50 108 ILE A CA 1
ATOM 841 C C . ILE A 1 108 ? -7.924 4.712 10.147 1.00 83.50 108 ILE A C 1
ATOM 843 O O . ILE A 1 108 ? -6.774 4.706 10.586 1.00 83.50 108 ILE A O 1
ATOM 847 N N . THR A 1 109 ? -8.218 4.916 8.858 1.00 82.75 109 THR A N 1
ATOM 848 C CA . THR A 1 109 ? -7.201 5.244 7.852 1.00 82.75 109 THR A CA 1
ATOM 849 C C . THR A 1 109 ? -6.447 6.507 8.242 1.00 82.75 109 THR A C 1
ATOM 851 O O . THR A 1 109 ? -7.025 7.476 8.741 1.00 82.75 109 THR A O 1
ATOM 854 N N . LYS A 1 110 ? -5.148 6.496 7.971 1.00 79.12 110 LYS A N 1
ATOM 855 C CA . LYS A 1 110 ? -4.266 7.654 8.129 1.00 79.12 110 LYS A CA 1
ATOM 856 C C . LYS A 1 110 ? -4.005 8.360 6.799 1.00 79.12 110 LYS A C 1
ATOM 858 O O . LYS A 1 110 ? -3.250 9.324 6.771 1.00 79.12 110 LYS A O 1
ATOM 863 N N . LYS A 1 111 ? -4.630 7.913 5.702 1.00 75.75 111 LYS A N 1
ATOM 864 C CA . LYS A 1 111 ? -4.634 8.632 4.421 1.00 75.75 111 LYS A CA 1
ATOM 865 C C . LYS A 1 111 ? -5.524 9.869 4.555 1.00 75.75 111 LYS A C 1
ATOM 867 O O . LYS A 1 111 ? -6.728 9.822 4.305 1.00 75.75 111 LYS A O 1
ATOM 872 N N . THR A 1 112 ? -4.944 10.974 5.000 1.00 62.66 112 THR A N 1
ATOM 873 C CA . THR A 1 112 ? -5.632 12.256 5.143 1.00 62.66 112 THR A CA 1
ATOM 874 C C . THR A 1 112 ? -5.645 13.012 3.816 1.00 62.66 112 THR A C 1
ATOM 876 O O . THR A 1 112 ? -4.615 13.462 3.331 1.00 62.66 112 THR A O 1
ATOM 879 N N . GLY A 1 113 ? -6.835 13.178 3.226 1.00 61.12 113 GLY A N 1
ATOM 880 C CA . GLY A 1 113 ? -7.077 14.117 2.123 1.00 61.12 113 GLY A CA 1
ATOM 881 C C . GLY A 1 113 ? -6.258 13.890 0.845 1.00 61.12 113 GLY A C 1
ATOM 882 O O . GLY A 1 113 ? -5.676 12.831 0.615 1.00 61.12 113 GLY A O 1
ATOM 883 N N . PHE A 1 114 ? -6.280 14.892 -0.038 1.00 42.97 114 PHE A N 1
ATOM 884 C CA . PHE A 1 114 ? -5.689 14.883 -1.382 1.00 42.97 114 PHE A CA 1
ATOM 885 C C 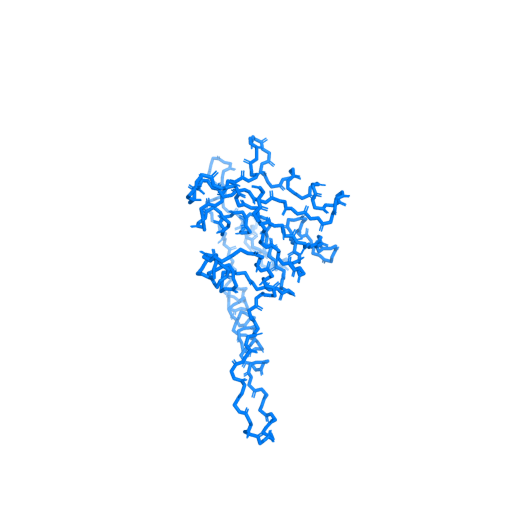. PHE A 1 114 ? -4.144 14.920 -1.304 1.00 42.97 114 PHE A C 1
ATOM 887 O O . PHE A 1 114 ? -3.509 15.917 -1.620 1.00 42.97 114 PHE A O 1
ATOM 894 N N . GLY A 1 115 ? -3.545 13.844 -0.792 1.00 54.62 115 GLY A N 1
ATOM 895 C CA . GLY A 1 115 ? -2.113 13.732 -0.482 1.00 54.62 115 GLY A CA 1
ATOM 896 C C . GLY A 1 115 ? -1.638 12.304 -0.175 1.00 54.62 115 GLY A C 1
ATOM 897 O O . GLY A 1 115 ? -0.440 12.056 -0.072 1.00 54.62 115 GLY A O 1
ATOM 898 N N . GLY A 1 116 ? -2.545 11.322 -0.103 1.00 68.00 116 GLY A N 1
ATOM 899 C CA . GLY A 1 116 ? -2.172 9.908 -0.037 1.00 68.00 116 GLY A CA 1
ATOM 900 C C . GLY A 1 116 ? -1.431 9.529 1.250 1.00 68.00 116 GLY A C 1
ATOM 901 O O . GLY A 1 116 ? -1.846 9.880 2.346 1.00 68.00 116 GLY A O 1
ATOM 902 N N . VAL A 1 117 ? -0.361 8.743 1.123 1.00 71.69 117 VAL A N 1
ATOM 903 C CA . VAL A 1 117 ? 0.406 8.151 2.242 1.00 71.69 117 VAL A CA 1
ATOM 904 C C . VAL A 1 117 ? 1.563 9.029 2.740 1.00 71.69 117 VAL A C 1
ATOM 906 O O . VAL A 1 117 ? 2.363 8.590 3.561 1.00 71.69 117 VAL A O 1
ATOM 909 N N . VAL A 1 118 ? 1.665 10.270 2.256 1.00 77.62 118 VAL A N 1
ATOM 910 C CA . VAL A 1 118 ? 2.791 11.176 2.541 1.00 77.62 118 VAL A CA 1
ATOM 911 C C . VAL A 1 118 ? 2.832 11.602 4.010 1.00 77.62 118 VAL A C 1
ATOM 913 O O . VAL A 1 118 ? 3.905 11.606 4.613 1.00 77.62 118 VAL A O 1
ATOM 916 N N . ASP A 1 119 ? 1.677 11.898 4.608 1.00 78.69 119 ASP A N 1
ATOM 917 C CA . ASP A 1 119 ? 1.589 12.288 6.022 1.00 78.69 119 ASP A CA 1
ATOM 918 C C . ASP A 1 119 ? 1.995 11.133 6.943 1.00 78.69 119 ASP A C 1
ATOM 920 O O . ASP A 1 119 ? 2.758 11.323 7.888 1.00 78.69 119 ASP A O 1
ATOM 924 N N . MET A 1 120 ? 1.573 9.912 6.603 1.00 81.00 120 MET A N 1
ATOM 925 C CA . MET A 1 120 ? 1.965 8.691 7.308 1.00 81.00 120 MET A CA 1
ATOM 926 C C . MET A 1 120 ? 3.475 8.444 7.228 1.00 81.00 120 MET A C 1
ATOM 928 O O . MET A 1 120 ? 4.104 8.129 8.236 1.00 81.00 120 MET A O 1
ATOM 932 N N . LEU A 1 121 ? 4.066 8.589 6.039 1.00 81.19 121 LEU A N 1
ATOM 933 C CA . LEU A 1 121 ? 5.512 8.447 5.847 1.00 81.19 121 LEU A CA 1
ATOM 934 C C . LEU A 1 121 ? 6.275 9.521 6.629 1.00 81.19 121 LEU A C 1
ATOM 936 O O . LEU A 1 121 ? 7.271 9.221 7.281 1.00 81.19 121 LEU A O 1
ATOM 940 N N . SER A 1 122 ? 5.772 10.755 6.629 1.00 80.69 122 SER A N 1
ATOM 941 C CA . SER A 1 122 ? 6.347 11.864 7.393 1.00 80.69 122 SER A CA 1
ATOM 942 C C . SER A 1 122 ? 6.265 11.632 8.909 1.00 80.69 122 SER A C 1
ATOM 944 O O . SER A 1 122 ? 7.216 11.946 9.625 1.00 80.69 122 SER A O 1
ATOM 946 N N . GLU A 1 123 ? 5.158 11.070 9.411 1.00 83.38 123 GLU A N 1
ATOM 947 C CA . GLU A 1 123 ? 4.984 10.665 10.818 1.00 83.38 123 GLU A CA 1
ATOM 948 C C . GLU A 1 123 ? 5.994 9.573 11.197 1.00 83.38 123 GLU A C 1
ATOM 950 O O . GLU A 1 123 ? 6.683 9.694 12.216 1.00 83.38 123 GLU A O 1
ATOM 955 N N . LEU A 1 124 ? 6.153 8.565 10.332 1.00 84.88 124 LEU A N 1
ATOM 956 C CA . LEU A 1 124 ? 7.112 7.478 10.515 1.00 84.88 124 LEU A CA 1
ATOM 957 C C . LEU A 1 124 ? 8.559 7.987 10.515 1.00 84.88 124 LEU A C 1
ATOM 959 O O . LEU A 1 124 ? 9.337 7.597 11.378 1.00 84.88 124 LEU A O 1
ATOM 963 N N . MET A 1 125 ? 8.923 8.893 9.603 1.00 81.75 125 MET A N 1
ATOM 964 C CA . MET A 1 125 ? 10.267 9.483 9.552 1.00 81.75 125 MET A CA 1
ATOM 965 C C . MET A 1 125 ? 10.590 10.332 10.787 1.00 81.75 125 MET A C 1
ATOM 967 O O . MET A 1 125 ? 11.736 10.358 11.229 1.00 81.75 125 MET A O 1
ATOM 971 N N . LYS A 1 126 ? 9.600 11.046 11.341 1.00 83.62 126 LYS A N 1
ATOM 972 C CA . LYS A 1 126 ? 9.800 11.931 12.500 1.00 83.62 126 LYS A CA 1
ATOM 973 C C . LYS A 1 126 ? 9.814 11.182 13.826 1.00 83.62 126 LYS A C 1
ATOM 975 O O . LYS A 1 126 ? 10.590 11.532 14.708 1.00 83.62 126 LYS A O 1
ATOM 980 N N . THR A 1 127 ? 8.920 10.212 13.993 1.00 82.56 127 THR A N 1
ATOM 981 C CA . THR A 1 127 ? 8.687 9.561 15.292 1.00 82.56 127 THR A CA 1
ATOM 982 C C . THR A 1 127 ? 9.210 8.126 15.348 1.00 82.56 127 THR A C 1
ATOM 984 O O . THR A 1 127 ? 9.324 7.567 16.436 1.00 82.56 127 THR A O 1
ATOM 987 N N . GLY A 1 128 ? 9.520 7.517 14.199 1.00 82.56 128 GLY A N 1
ATOM 988 C CA . GLY A 1 128 ? 9.855 6.094 14.085 1.00 82.56 128 GLY A CA 1
ATOM 989 C C . GLY A 1 128 ? 8.650 5.160 14.244 1.00 82.56 128 GLY A C 1
ATOM 990 O O . GLY A 1 128 ? 8.822 3.942 14.329 1.00 82.56 128 GLY A O 1
ATOM 991 N N . LYS A 1 129 ? 7.431 5.708 14.323 1.00 87.00 129 LYS A N 1
ATOM 992 C CA . LYS A 1 129 ? 6.208 4.947 14.586 1.00 87.00 129 LYS A CA 1
ATOM 993 C C . LYS A 1 129 ? 4.968 5.548 13.926 1.00 87.00 129 LYS A C 1
ATOM 995 O O . LYS A 1 129 ? 4.950 6.714 13.549 1.00 87.00 129 LYS A O 1
ATOM 1000 N N . ILE A 1 130 ? 3.926 4.734 13.783 1.00 87.19 130 ILE A N 1
ATOM 1001 C CA . ILE A 1 130 ? 2.606 5.140 13.290 1.00 87.19 130 ILE A CA 1
ATOM 1002 C C . ILE A 1 130 ? 1.547 4.590 14.243 1.00 87.19 130 ILE A C 1
ATOM 1004 O O . ILE A 1 130 ? 1.468 3.380 14.452 1.00 87.19 130 ILE A O 1
ATOM 1008 N N . ASN A 1 131 ? 0.703 5.468 14.782 1.00 87.06 131 ASN A N 1
ATOM 1009 C CA . ASN A 1 131 ? -0.363 5.083 15.709 1.00 87.06 131 ASN A CA 1
ATOM 1010 C C . ASN A 1 131 ? -1.715 4.995 15.002 1.00 87.06 131 ASN A C 1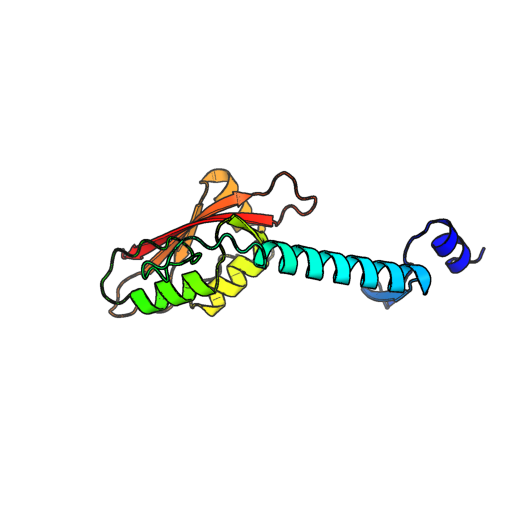
ATOM 1012 O O . ASN A 1 131 ? -2.243 6.016 14.563 1.00 87.06 131 ASN A O 1
ATOM 1016 N N . TYR A 1 132 ? -2.312 3.809 14.943 1.00 85.94 132 TYR A N 1
ATOM 1017 C CA . TYR A 1 132 ? -3.652 3.586 14.404 1.00 85.94 132 TYR A CA 1
ATOM 1018 C C . TYR A 1 132 ? -4.672 3.409 15.520 1.00 85.94 132 TYR A C 1
ATOM 1020 O O . TYR A 1 132 ? -4.453 2.639 16.446 1.00 85.94 132 TYR A O 1
ATOM 1028 N N . GLN A 1 133 ? -5.825 4.059 15.393 1.00 84.62 133 GLN A N 1
ATOM 1029 C CA . GLN A 1 133 ? -6.933 3.921 16.337 1.00 84.62 133 GLN A CA 1
ATOM 1030 C C . GLN A 1 133 ? -8.022 3.017 15.754 1.00 84.62 133 GLN A C 1
ATOM 1032 O O . GLN A 1 133 ? -8.395 3.174 14.587 1.00 84.62 133 GLN A O 1
ATOM 1037 N N . LEU A 1 134 ? -8.546 2.077 16.544 1.00 83.06 134 LEU A N 1
ATOM 1038 C CA . LEU A 1 134 ? -9.640 1.211 16.103 1.00 83.06 134 LEU A CA 1
ATOM 1039 C C . LEU A 1 134 ? -10.960 1.996 16.018 1.00 83.06 134 LEU A C 1
ATOM 1041 O O . LEU A 1 134 ? -11.317 2.738 16.933 1.00 83.06 134 LEU A O 1
ATOM 1045 N N . ARG A 1 135 ? -11.711 1.834 14.918 1.00 74.81 135 ARG A N 1
ATOM 1046 C CA . ARG A 1 135 ? -12.998 2.525 14.705 1.00 74.81 135 ARG A CA 1
ATOM 1047 C C . ARG A 1 135 ? -14.083 2.021 15.654 1.00 74.81 135 ARG A C 1
ATOM 1049 O O . ARG A 1 135 ? -14.920 2.799 16.109 1.00 74.81 135 ARG A O 1
ATOM 1056 N N . ARG A 1 136 ? -14.116 0.710 15.901 1.00 69.00 136 ARG A N 1
ATOM 1057 C CA . ARG A 1 136 ? -15.049 0.106 16.856 1.00 69.00 136 ARG A CA 1
ATOM 1058 C C . ARG A 1 136 ? -14.471 0.281 18.253 1.00 69.00 136 ARG A C 1
ATOM 1060 O O . ARG A 1 136 ? -13.311 -0.040 18.466 1.00 69.00 136 ARG A O 1
ATOM 1067 N N . LYS A 1 137 ? -15.292 0.764 19.184 1.00 66.12 137 LYS A N 1
ATOM 1068 C CA . LYS A 1 137 ? -14.979 0.785 20.615 1.00 66.12 137 LYS A CA 1
ATOM 1069 C C . LYS A 1 137 ? -15.611 -0.446 21.265 1.00 66.12 137 LYS A C 1
ATOM 1071 O O . LYS A 1 137 ? -16.741 -0.335 21.752 1.00 66.12 137 LYS A O 1
ATOM 1076 N N . PRO A 1 138 ? -14.983 -1.635 21.229 1.00 59.94 138 PRO A N 1
ATOM 1077 C CA . PRO A 1 138 ? -15.463 -2.720 22.067 1.00 59.94 138 PRO A CA 1
ATOM 1078 C C . PRO A 1 138 ? -15.422 -2.219 23.517 1.00 59.94 138 PRO A C 1
ATOM 1080 O O . PRO A 1 138 ? -14.417 -1.683 23.975 1.00 59.94 138 PRO A O 1
ATOM 1083 N N . GLN A 1 139 ? -16.562 -2.288 24.205 1.00 58.31 139 GLN A N 1
ATOM 1084 C CA . GLN A 1 139 ? -16.685 -1.906 25.618 1.00 58.31 139 GLN A CA 1
ATOM 1085 C C . GLN A 1 139 ? -16.338 -0.432 25.946 1.00 58.31 139 GLN A C 1
ATOM 1087 O O . GLN A 1 139 ? -15.947 -0.127 27.067 1.00 58.31 139 GLN A O 1
ATOM 1092 N N . ASN A 1 140 ? -16.511 0.497 24.991 1.00 61.84 140 ASN A N 1
ATOM 1093 C CA . ASN A 1 140 ? -16.203 1.936 25.137 1.00 61.84 140 ASN A CA 1
ATOM 1094 C C . ASN A 1 140 ? -14.709 2.271 25.349 1.00 61.84 140 ASN A C 1
ATOM 1096 O O . ASN A 1 140 ? -14.370 3.412 25.664 1.00 61.84 140 ASN A O 1
ATOM 1100 N N . ARG A 1 141 ? -13.821 1.299 25.127 1.00 67.75 141 ARG A N 1
ATOM 1101 C CA . ARG A 1 141 ? -12.370 1.434 25.275 1.00 67.75 141 ARG A CA 1
ATOM 1102 C C . ARG A 1 141 ? -11.733 1.817 23.944 1.00 67.75 141 ARG A C 1
ATOM 1104 O O . ARG A 1 141 ? -12.179 1.370 22.881 1.00 67.75 141 ARG A O 1
ATOM 1111 N N . THR A 1 142 ? -10.729 2.690 23.981 1.00 73.88 142 THR A N 1
ATOM 1112 C CA . THR A 1 142 ? -10.019 3.115 22.769 1.00 73.88 142 THR A CA 1
ATOM 1113 C C . THR A 1 142 ? -8.799 2.233 22.574 1.00 73.88 142 THR A C 1
ATOM 1115 O O . THR A 1 142 ? -7.917 2.199 23.421 1.00 73.88 142 THR A O 1
ATOM 1118 N N . ILE A 1 143 ? -8.745 1.529 21.447 1.00 79.81 143 ILE A N 1
ATOM 1119 C CA . ILE A 1 143 ? -7.645 0.617 21.130 1.00 79.81 143 ILE A CA 1
ATOM 1120 C C . ILE A 1 143 ? -6.705 1.309 20.157 1.00 79.81 143 ILE A C 1
ATOM 1122 O O . ILE A 1 143 ? -7.155 1.810 19.118 1.00 79.81 143 ILE A O 1
ATOM 1126 N N . ILE A 1 144 ? -5.414 1.298 20.479 1.00 83.38 144 ILE A N 1
ATOM 1127 C CA . ILE A 1 144 ? -4.353 1.830 19.632 1.00 83.38 144 ILE A CA 1
ATOM 1128 C C . ILE A 1 144 ? -3.401 0.708 19.221 1.00 83.38 144 ILE A C 1
ATOM 1130 O O . ILE A 1 144 ? -2.896 -0.045 20.052 1.00 83.38 144 ILE A O 1
ATOM 1134 N N . ALA A 1 145 ? -3.147 0.622 17.916 1.00 83.50 145 ALA A N 1
ATOM 1135 C CA . ALA A 1 145 ? -2.060 -0.154 17.343 1.00 83.50 145 ALA A CA 1
ATOM 1136 C C . ALA A 1 145 ? -0.902 0.784 16.989 1.00 83.50 145 ALA A C 1
ATOM 1138 O O . ALA A 1 145 ? -0.996 1.590 16.061 1.00 83.50 145 ALA A O 1
ATOM 1139 N N . GLU A 1 146 ? 0.190 0.675 17.731 1.00 85.00 146 GLU A N 1
ATOM 1140 C CA . GLU A 1 146 ? 1.440 1.384 17.487 1.00 85.00 146 GLU A CA 1
ATOM 1141 C C . GLU A 1 146 ? 2.345 0.510 16.618 1.00 85.00 146 GLU A C 1
ATOM 1143 O O . GLU A 1 146 ? 2.827 -0.546 17.029 1.00 85.00 146 GLU A O 1
ATOM 1148 N N . ILE A 1 147 ? 2.559 0.941 15.381 1.00 86.25 147 ILE A N 1
ATOM 1149 C CA . ILE A 1 147 ? 3.398 0.249 14.407 1.00 86.25 147 ILE A CA 1
ATOM 1150 C C . ILE A 1 147 ? 4.760 0.924 14.396 1.00 86.25 147 ILE A C 1
ATOM 1152 O O . ILE A 1 147 ? 4.880 2.077 13.989 1.00 86.25 147 ILE A O 1
ATOM 1156 N N . ILE A 1 148 ? 5.790 0.198 14.819 1.00 84.81 148 ILE A N 1
ATOM 1157 C CA . ILE A 1 148 ? 7.180 0.648 14.788 1.00 84.81 148 ILE A CA 1
ATOM 1158 C C . ILE A 1 148 ? 7.824 0.135 13.509 1.00 84.81 148 ILE A C 1
ATOM 1160 O O . ILE A 1 148 ? 7.829 -1.070 13.234 1.00 84.81 148 ILE A O 1
ATOM 1164 N N . GLY A 1 149 ? 8.416 1.043 12.744 1.00 84.38 149 GLY A N 1
ATOM 1165 C CA . GLY A 1 149 ? 9.050 0.706 11.482 1.00 84.38 149 GLY A CA 1
ATOM 1166 C C . GLY A 1 149 ? 10.021 1.772 11.009 1.00 84.38 149 GLY A C 1
ATOM 1167 O O . GLY A 1 149 ? 10.218 2.797 11.655 1.00 84.38 149 GLY A O 1
ATOM 1168 N N . GLU A 1 150 ? 10.631 1.516 9.863 1.00 83.38 150 GLU A N 1
ATOM 1169 C CA . GLU A 1 150 ? 11.518 2.464 9.195 1.00 83.38 150 GLU A CA 1
ATOM 1170 C C . GLU A 1 150 ? 11.225 2.511 7.700 1.00 83.38 150 GLU A C 1
ATOM 1172 O O . GLU A 1 150 ? 10.758 1.535 7.114 1.00 83.38 150 GLU A O 1
ATOM 1177 N N . GLN A 1 151 ? 11.481 3.654 7.073 1.00 82.06 151 GLN A N 1
ATOM 1178 C CA . GLN A 1 151 ? 11.412 3.753 5.623 1.00 82.06 151 GLN A CA 1
ATOM 1179 C C . GLN A 1 151 ? 12.585 2.984 5.011 1.00 82.06 151 GLN A C 1
ATOM 1181 O O . GLN A 1 151 ? 13.712 3.057 5.502 1.00 82.06 151 GLN A O 1
ATOM 1186 N N . ASN A 1 152 ? 12.333 2.255 3.926 1.00 76.00 152 ASN A N 1
ATOM 1187 C CA . ASN A 1 152 ? 13.411 1.579 3.221 1.00 76.00 152 ASN A CA 1
ATOM 1188 C C . ASN A 1 152 ? 14.163 2.560 2.308 1.00 76.00 152 ASN A C 1
ATOM 1190 O O . ASN A 1 152 ? 13.777 2.759 1.156 1.00 76.00 152 ASN A O 1
ATOM 1194 N N . SER A 1 153 ? 15.275 3.106 2.801 1.00 65.19 153 SER A N 1
ATOM 1195 C CA . SER A 1 153 ? 16.157 4.018 2.057 1.00 65.19 153 SER A CA 1
ATOM 1196 C C . SER A 1 153 ? 16.839 3.387 0.834 1.00 65.19 153 SER A C 1
ATOM 1198 O O . SER A 1 153 ? 17.381 4.110 0.004 1.00 65.19 153 SER A O 1
ATOM 1200 N N . GLN A 1 154 ? 16.842 2.055 0.711 1.00 62.78 154 GLN A N 1
ATOM 1201 C CA . GLN A 1 154 ? 17.432 1.342 -0.429 1.00 62.78 154 GLN A CA 1
ATOM 1202 C C . GLN A 1 154 ? 16.445 1.151 -1.590 1.00 62.78 154 GLN A C 1
ATOM 1204 O O . GLN A 1 154 ? 16.844 0.711 -2.668 1.00 62.78 154 GLN A O 1
ATOM 1209 N N . SER A 1 155 ? 15.153 1.453 -1.407 1.00 58.97 155 SER A N 1
ATOM 1210 C CA . SER A 1 155 ? 14.170 1.295 -2.479 1.00 58.97 155 SER A CA 1
ATOM 1211 C C . SER A 1 155 ? 14.040 2.562 -3.323 1.00 58.97 155 SER A C 1
ATOM 1213 O O . SER A 1 155 ? 13.856 3.651 -2.796 1.00 58.97 155 SER A O 1
ATOM 1215 N N . GLN A 1 156 ? 14.036 2.405 -4.652 1.00 58.12 156 GLN A N 1
ATOM 1216 C CA . GLN A 1 156 ? 13.702 3.490 -5.589 1.00 58.12 156 GLN A CA 1
ATOM 1217 C C . GLN A 1 156 ? 12.294 4.070 -5.363 1.00 58.12 156 GLN A C 1
ATOM 1219 O O . GLN A 1 156 ? 12.012 5.197 -5.764 1.00 58.12 156 GLN A O 1
ATOM 1224 N N . LEU A 1 157 ? 11.406 3.304 -4.721 1.00 62.62 157 LEU A N 1
ATOM 1225 C CA . LEU A 1 157 ? 10.053 3.721 -4.385 1.00 62.62 157 LEU A CA 1
ATOM 1226 C C . LEU A 1 157 ? 10.019 4.226 -2.937 1.00 62.62 157 LEU A C 1
ATOM 1228 O O . LEU A 1 157 ? 10.164 3.453 -1.989 1.00 62.62 157 LEU A O 1
ATOM 1232 N N . MET A 1 158 ? 9.804 5.535 -2.786 1.00 67.31 158 MET A N 1
ATOM 1233 C CA . MET A 1 158 ? 9.799 6.254 -1.502 1.00 67.31 158 MET A CA 1
ATOM 1234 C C . MET A 1 158 ? 8.636 5.862 -0.574 1.00 67.31 158 MET A C 1
ATOM 1236 O O . MET A 1 158 ? 8.551 6.353 0.548 1.00 67.31 158 MET A O 1
ATOM 1240 N N . ASP A 1 159 ? 7.729 4.991 -1.013 1.00 77.31 159 ASP A N 1
ATOM 1241 C CA . ASP A 1 159 ? 6.553 4.559 -0.262 1.00 77.31 159 ASP A CA 1
ATOM 1242 C C . ASP A 1 159 ? 6.747 3.229 0.485 1.00 77.31 159 ASP A C 1
ATOM 1244 O O . ASP A 1 159 ? 5.809 2.759 1.134 1.00 77.31 159 ASP A O 1
ATOM 1248 N N . LYS A 1 160 ? 7.934 2.610 0.413 1.00 83.38 160 LYS A N 1
ATOM 1249 C CA . LYS A 1 160 ? 8.222 1.343 1.099 1.00 83.38 160 LYS A CA 1
ATOM 1250 C C . LYS A 1 160 ? 8.690 1.545 2.537 1.00 83.38 160 LYS A C 1
ATOM 1252 O O . LYS A 1 160 ? 9.598 2.325 2.819 1.00 83.38 160 LYS A O 1
ATOM 1257 N N . ILE A 1 161 ? 8.116 0.751 3.431 1.00 85.12 161 ILE A N 1
ATOM 1258 C CA . ILE A 1 161 ? 8.388 0.736 4.866 1.00 85.12 161 ILE A CA 1
ATOM 1259 C C . ILE A 1 161 ? 8.696 -0.690 5.328 1.00 85.12 161 ILE A C 1
ATOM 1261 O O . ILE A 1 161 ? 8.171 -1.662 4.786 1.00 85.12 161 ILE A O 1
ATOM 1265 N N . ILE A 1 162 ? 9.553 -0.818 6.331 1.00 84.19 162 ILE A N 1
ATOM 1266 C CA . ILE A 1 162 ? 9.904 -2.069 6.999 1.00 84.19 162 ILE A CA 1
ATOM 1267 C C . ILE A 1 162 ? 9.256 -2.036 8.375 1.00 84.19 162 ILE A C 1
ATOM 1269 O O . ILE A 1 162 ? 9.566 -1.170 9.194 1.00 84.19 162 ILE A O 1
ATOM 1273 N N . ILE A 1 163 ? 8.357 -2.982 8.638 1.00 82.56 163 ILE A N 1
ATOM 1274 C CA . ILE A 1 163 ? 7.716 -3.106 9.949 1.00 82.56 163 ILE A CA 1
ATOM 1275 C C . ILE A 1 163 ? 8.649 -3.889 10.867 1.00 82.56 163 ILE A C 1
ATOM 1277 O O . ILE A 1 163 ? 8.975 -5.042 10.585 1.00 82.56 163 ILE A O 1
ATOM 1281 N N . LYS A 1 164 ? 9.055 -3.279 11.980 1.00 79.19 164 LYS A N 1
ATOM 1282 C CA . LYS A 1 164 ? 9.895 -3.925 12.995 1.00 79.19 164 LYS A CA 1
ATOM 1283 C C . LYS A 1 164 ? 9.051 -4.593 14.068 1.00 79.19 164 LYS A C 1
ATOM 1285 O O . LYS A 1 164 ? 9.276 -5.759 14.375 1.00 79.19 164 LYS A O 1
ATOM 1290 N N . LYS A 1 165 ? 8.101 -3.857 14.649 1.00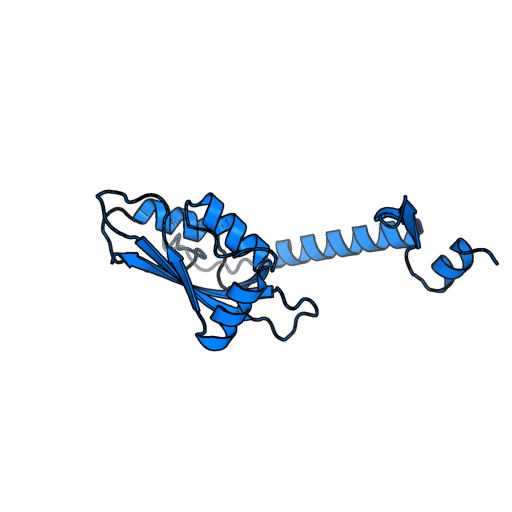 78.69 165 LYS A N 1
ATOM 1291 C CA . LYS A 1 165 ? 7.263 -4.321 15.765 1.00 78.69 165 LYS A CA 1
ATOM 1292 C C . LYS A 1 165 ? 5.888 -3.672 15.716 1.00 78.69 165 LYS A C 1
ATOM 1294 O O . LYS A 1 165 ? 5.732 -2.594 15.149 1.00 78.69 165 LYS A O 1
ATOM 1299 N N . ILE A 1 166 ? 4.907 -4.325 16.327 1.00 81.81 166 ILE A N 1
ATOM 1300 C CA . ILE A 1 166 ? 3.544 -3.815 16.455 1.00 81.81 166 ILE A CA 1
ATOM 1301 C C . ILE A 1 166 ? 3.142 -3.971 17.920 1.00 81.81 166 ILE A C 1
ATOM 1303 O O . ILE A 1 166 ? 3.283 -5.052 18.481 1.00 81.81 166 ILE A O 1
ATOM 1307 N N . PHE A 1 167 ? 2.647 -2.907 18.535 1.00 80.38 167 PHE A N 1
ATOM 1308 C CA . PHE A 1 167 ? 2.153 -2.908 19.906 1.00 80.38 167 PHE A CA 1
ATOM 1309 C C . PHE A 1 167 ? 0.663 -2.600 19.905 1.00 80.38 167 PHE A C 1
ATOM 1311 O O . PHE A 1 167 ? 0.228 -1.652 19.257 1.00 80.38 167 PHE A O 1
ATOM 1318 N N . LEU A 1 168 ? -0.116 -3.389 20.638 1.00 80.56 168 LEU A N 1
ATOM 1319 C CA . LEU A 1 168 ? -1.540 -3.152 20.856 1.00 80.56 168 LEU A CA 1
ATOM 1320 C C . LEU A 1 168 ? -1.744 -2.761 22.312 1.00 80.56 168 LEU A C 1
ATOM 1322 O O . LEU A 1 168 ? -1.486 -3.552 23.220 1.00 80.56 168 LEU A O 1
ATOM 1326 N N . HIS A 1 169 ? -2.225 -1.546 22.536 1.00 77.88 169 HIS A N 1
ATOM 1327 C CA . HIS A 1 169 ? -2.548 -1.075 23.874 1.00 77.88 169 HIS A CA 1
ATOM 1328 C C . HIS A 1 169 ? -3.915 -0.398 23.914 1.00 77.88 169 HIS A C 1
ATOM 1330 O O . HIS A 1 169 ? -4.408 0.158 22.929 1.00 77.88 169 HIS A O 1
ATOM 1336 N N . GLU A 1 170 ? -4.536 -0.502 25.081 1.00 77.12 170 GLU A N 1
ATOM 1337 C CA . GLU A 1 170 ? -5.763 0.197 25.435 1.00 77.12 170 GLU A CA 1
ATOM 1338 C C . GLU A 1 170 ? -5.410 1.553 26.063 1.00 77.12 170 GLU A C 1
ATOM 1340 O O . GLU A 1 170 ? -4.363 1.677 26.707 1.00 77.12 170 GLU A O 1
ATOM 1345 N N . LEU A 1 171 ? -6.261 2.557 25.842 1.00 66.12 171 LEU A N 1
A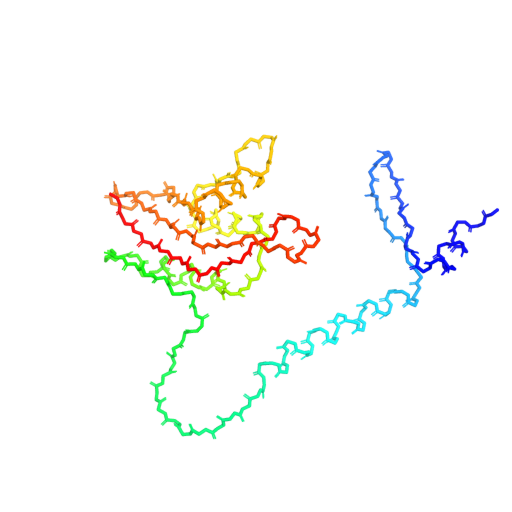TOM 1346 C CA . LEU A 1 171 ? -6.139 3.916 26.376 1.00 66.12 171 LEU A CA 1
ATOM 1347 C C . LEU A 1 171 ? -7.216 4.203 27.422 1.00 66.12 171 LEU A C 1
ATOM 1349 O O . LEU A 1 171 ? -8.390 3.856 27.142 1.00 66.12 171 LEU A O 1
#

Foldseek 3Di:
DDPVVVCVVVVHWDFDDDPNHGPDIDHDPVSVVVVVVVVVVVVVVVVVVVPDDPDDDDDDDPDDLFFPEAEPDDPCVVLSVLNRVQDGAQDKDFLQSVQVSCVVSQWDGPQPPPPGCVVVLVCCAVPQWDWIWGPDCDVPWIKIKIWGWHQDPPDPDRRIIGTHHIYIYID

pLDDT: mean 73.24, std 15.09, range [32.75, 90.25]